Protein AF-A0A428SWD7-F1 (afdb_monomer_lite)

Radius of gyration: 40.98 Å; chains: 1; bounding box: 65×23×120 Å

Organism: NCBI:txid2604345

InterPro domains:
  IPR022154 Trafficking kinesin-binding protein, C-terminal [PF12448] (31-100)

Secondary structure (DSSP, 8-state):
--STTTTT---HHHHHHHHHHHHHHHHHHTT-HHHHHHHHHHHHHHHHHHHHHHHHHHHHHHHHHHHHHHHHHHHHHHHHHHHTT--STT-B-PPPBPTTT-SBPTT--SBHHHHHHHTT-

Foldseek 3Di:
DPPVVVVPDDPVVVVVVVVVVVVVVVVVVVVPVVVVVVVVVVVVVVVVVVVVVVVVVVVVVVVVLVVLLVVLVVVQVVQVVVQVPADDQADFGDFHADSRPRHGDPCGDGGNVSVVVVVPD

Sequence (121 aa):
MDADRLSQQPDFRVVADNLRTVSDHIERCGNLPAIEGGRDLLVAVQALTAQVQRFQSEVRRDFEDLRRRSTVMESNNISRMENSTAVRGDAEIMPLLSINTGEVIESFPSTVDGVSTLTSE

pLDDT: mean 86.47, std 13.87, range [43.44, 98.06]

Structure (mmCIF, N/CA/C/O backbone):
data_AF-A0A428SWD7-F1
#
_entry.id   AF-A0A428SWD7-F1
#
loop_
_atom_site.group_PDB
_atom_site.id
_atom_site.type_symbol
_atom_site.label_atom_id
_atom_site.label_alt_id
_atom_site.label_comp_id
_atom_site.label_asym_id
_atom_site.label_entity_id
_atom_site.label_seq_id
_atom_site.pdbx_PDB_ins_code
_atom_site.Cartn_x
_atom_site.Cartn_y
_atom_site.Cartn_z
_atom_site.occupancy
_atom_site.B_iso_or_equiv
_atom_site.auth_seq_id
_atom_site.auth_comp_id
_atom_site.auth_asym_id
_atom_site.auth_atom_id
_atom_site.pdbx_PDB_model_num
ATOM 1 N N . MET A 1 1 ? -30.897 -16.091 82.420 1.00 53.72 1 MET A N 1
ATOM 2 C CA . MET A 1 1 ? -30.572 -14.827 81.722 1.00 53.72 1 MET A CA 1
ATOM 3 C C . MET A 1 1 ? -31.184 -14.887 80.320 1.00 53.72 1 MET A C 1
ATOM 5 O O . MET A 1 1 ? -30.490 -14.673 79.338 1.00 53.72 1 MET A O 1
ATOM 9 N N . ASP A 1 2 ? -32.480 -15.213 80.213 1.00 54.62 2 ASP A N 1
ATOM 10 C CA . ASP A 1 2 ? -33.036 -15.753 78.954 1.00 54.62 2 ASP A CA 1
ATOM 11 C C . ASP A 1 2 ? -34.343 -15.086 78.502 1.00 54.62 2 ASP A C 1
ATOM 13 O O . ASP A 1 2 ? -34.757 -15.260 77.361 1.00 54.62 2 ASP A O 1
ATOM 17 N N . ALA A 1 3 ? -34.972 -14.266 79.352 1.00 54.62 3 ALA A N 1
ATOM 18 C CA . ALA A 1 3 ? -36.201 -13.550 79.000 1.00 54.62 3 ALA A CA 1
ATOM 19 C C . ALA A 1 3 ? -35.945 -12.340 78.078 1.00 54.62 3 ALA A C 1
ATOM 21 O O . ALA A 1 3 ? -36.794 -12.002 77.261 1.00 54.62 3 ALA A O 1
ATOM 22 N N . ASP A 1 4 ? -34.752 -11.743 78.156 1.00 53.12 4 ASP A N 1
ATOM 23 C CA . ASP A 1 4 ? -34.366 -10.562 77.367 1.00 53.12 4 ASP A CA 1
ATOM 24 C C . ASP A 1 4 ? -33.915 -10.913 75.932 1.00 53.12 4 ASP A C 1
ATOM 26 O O . ASP A 1 4 ? -33.816 -10.056 75.062 1.00 53.12 4 ASP A O 1
ATOM 30 N N . ARG A 1 5 ? -33.666 -12.204 75.653 1.00 54.22 5 ARG A N 1
ATOM 31 C CA . ARG A 1 5 ? -33.314 -12.701 74.307 1.00 54.22 5 ARG A CA 1
ATOM 32 C C . ARG A 1 5 ? -34.538 -13.051 73.459 1.00 54.22 5 ARG A C 1
ATOM 34 O O . ARG A 1 5 ? -34.424 -13.129 72.240 1.00 54.22 5 ARG A O 1
ATOM 41 N N . LEU A 1 6 ? -35.697 -13.266 74.087 1.00 53.38 6 LEU A N 1
ATOM 42 C CA . LEU A 1 6 ? -36.958 -13.585 73.403 1.00 53.38 6 LEU A CA 1
ATOM 43 C C . LEU A 1 6 ? -37.703 -12.326 72.927 1.00 53.38 6 LEU A C 1
ATOM 45 O O . LEU A 1 6 ? -38.449 -12.403 71.956 1.00 53.38 6 LEU A O 1
ATOM 49 N N . SER A 1 7 ? -37.468 -11.169 73.559 1.00 56.94 7 SER A N 1
ATOM 50 C CA . SER A 1 7 ? -38.024 -9.861 73.165 1.00 56.94 7 SER A CA 1
ATOM 51 C C . SER A 1 7 ? -37.315 -9.227 71.959 1.00 56.94 7 SER A C 1
ATOM 53 O O . SER A 1 7 ? -37.834 -8.283 71.372 1.00 56.94 7 SER A O 1
ATOM 55 N N . GLN A 1 8 ? -36.159 -9.764 71.556 1.00 65.12 8 GLN A N 1
ATOM 56 C CA . GLN A 1 8 ? -35.398 -9.340 70.377 1.00 65.12 8 GLN A CA 1
ATOM 57 C C . GLN A 1 8 ? -35.536 -10.314 69.198 1.00 65.12 8 GLN A C 1
ATOM 59 O O . GLN A 1 8 ? -34.606 -10.452 68.401 1.00 65.12 8 GLN A O 1
ATOM 64 N N . GLN A 1 9 ? -36.662 -11.026 69.064 1.00 72.06 9 GLN A N 1
ATOM 65 C CA . GLN A 1 9 ? -36.878 -11.767 67.822 1.00 72.06 9 GLN A CA 1
ATOM 66 C C . GLN A 1 9 ? -37.020 -10.780 66.654 1.00 72.06 9 GLN A C 1
ATOM 68 O O . GLN A 1 9 ? -37.872 -9.890 66.713 1.00 72.06 9 GLN A O 1
ATOM 73 N N . PRO A 1 10 ? -36.201 -10.914 65.595 1.00 72.94 10 PRO A N 1
ATOM 74 C CA . PRO A 1 10 ? -36.354 -10.109 64.396 1.00 72.94 10 PRO A CA 1
ATOM 75 C C . PRO A 1 10 ? -37.735 -10.337 63.796 1.00 72.94 10 PRO A C 1
ATOM 77 O O . PRO A 1 10 ? -38.205 -11.474 63.714 1.00 72.94 10 PRO A O 1
ATOM 80 N N . ASP A 1 11 ? -38.361 -9.271 63.311 1.00 86.31 11 ASP A N 1
ATOM 81 C CA . ASP A 1 11 ? -39.545 -9.431 62.483 1.00 86.31 11 ASP A CA 1
ATOM 82 C C . ASP A 1 11 ? -39.118 -10.003 61.124 1.00 86.31 11 ASP A C 1
ATOM 84 O O . ASP A 1 11 ? -38.625 -9.301 60.239 1.00 86.31 11 ASP A O 1
ATOM 88 N N . PHE A 1 12 ? -39.288 -11.314 60.963 1.00 84.81 12 PHE A N 1
ATOM 89 C CA . PHE A 1 12 ? -38.929 -12.017 59.737 1.00 84.81 12 PHE A CA 1
ATOM 90 C C . PHE A 1 12 ? -39.716 -11.535 58.513 1.00 84.81 12 PHE A C 1
ATOM 92 O O . PHE A 1 12 ? -39.225 -11.696 57.396 1.00 84.81 12 PHE A O 1
ATOM 99 N N . ARG A 1 13 ? -40.895 -10.915 58.686 1.00 87.44 13 ARG A N 1
ATOM 100 C CA . ARG A 1 13 ? -41.608 -10.274 57.570 1.00 87.44 13 ARG A CA 1
ATOM 101 C C . ARG A 1 13 ? -40.866 -9.032 57.110 1.00 87.44 13 ARG A C 1
ATOM 103 O O . ARG A 1 13 ? -40.608 -8.901 55.921 1.00 87.44 13 ARG A O 1
ATOM 110 N N . VAL A 1 14 ? -40.435 -8.194 58.051 1.00 88.88 14 VAL A N 1
ATOM 111 C CA . VAL A 1 14 ? -39.602 -7.018 57.756 1.00 88.88 14 VAL A CA 1
ATOM 112 C C . VAL A 1 14 ? -38.288 -7.440 57.096 1.00 88.88 14 VAL A C 1
ATOM 114 O O . VAL A 1 14 ? -37.865 -6.833 56.116 1.00 88.88 14 VAL A O 1
ATOM 117 N N . VAL A 1 15 ? -37.657 -8.520 57.567 1.00 88.81 15 VAL A N 1
ATOM 118 C CA . VAL A 1 15 ? -36.446 -9.070 56.933 1.00 88.81 15 VAL A CA 1
ATOM 119 C C . VAL A 1 15 ? -36.726 -9.542 55.501 1.00 88.81 15 VAL A C 1
ATOM 121 O O . VAL A 1 15 ? -35.957 -9.222 54.597 1.00 88.81 15 VAL A O 1
ATOM 124 N N . ALA A 1 16 ? -37.824 -10.265 55.271 1.00 90.56 16 ALA A N 1
ATOM 125 C CA . ALA A 1 16 ? -38.195 -10.748 53.942 1.00 90.56 16 ALA A CA 1
ATOM 126 C C . ALA A 1 16 ? -38.532 -9.605 52.968 1.00 90.56 16 ALA A C 1
ATOM 128 O O . ALA A 1 16 ? -38.132 -9.657 51.805 1.00 90.56 16 ALA A O 1
ATOM 129 N N . ASP A 1 17 ? -39.221 -8.564 53.434 1.00 93.94 17 ASP A N 1
ATOM 130 C CA . ASP A 1 17 ? -39.556 -7.394 52.617 1.00 93.94 17 ASP A CA 1
ATOM 131 C C . ASP A 1 17 ? -38.317 -6.554 52.288 1.00 93.94 17 ASP A C 1
ATOM 133 O O . ASP A 1 17 ? -38.155 -6.104 51.150 1.00 93.94 17 ASP A O 1
ATOM 137 N N . ASN A 1 18 ? -37.387 -6.417 53.236 1.00 90.62 18 ASN A N 1
ATOM 138 C CA . ASN A 1 18 ? -36.097 -5.779 52.984 1.00 90.62 18 ASN A CA 1
ATOM 139 C C . ASN A 1 18 ? -35.273 -6.565 51.959 1.00 90.62 18 ASN A C 1
ATOM 141 O O . ASN A 1 18 ? -34.706 -5.966 51.048 1.00 90.62 18 ASN A O 1
ATOM 145 N N . LEU A 1 19 ? -35.237 -7.897 52.057 1.00 90.62 19 LEU A N 1
ATOM 146 C CA . LEU A 1 19 ? -34.558 -8.737 51.067 1.00 90.62 19 LEU A CA 1
ATOM 147 C C . LEU A 1 19 ? -35.180 -8.588 49.677 1.00 90.62 19 LEU A C 1
ATOM 149 O O . LEU A 1 19 ? -34.443 -8.444 48.708 1.00 90.62 19 LEU A O 1
ATOM 153 N N . ARG A 1 20 ? -36.515 -8.547 49.579 1.00 92.56 20 ARG A N 1
ATOM 154 C CA . ARG A 1 20 ? -37.212 -8.323 48.304 1.00 92.56 20 ARG A CA 1
ATOM 155 C C . ARG A 1 20 ? -36.875 -6.953 47.710 1.00 92.56 20 ARG A C 1
ATOM 157 O O . ARG A 1 20 ? -36.536 -6.863 46.538 1.00 92.56 20 ARG A O 1
ATOM 164 N N . THR A 1 21 ? -36.857 -5.913 48.541 1.00 91.81 21 THR A N 1
ATOM 165 C CA . THR A 1 21 ? -36.479 -4.549 48.136 1.00 91.81 21 THR A CA 1
ATOM 166 C C . THR A 1 21 ? -35.034 -4.489 47.630 1.00 91.81 21 THR A C 1
ATOM 168 O O . THR A 1 21 ? -34.748 -3.868 46.608 1.00 91.81 21 THR A O 1
ATOM 171 N N . VAL A 1 22 ? -34.108 -5.165 48.315 1.00 87.31 22 VAL A N 1
ATOM 172 C CA . VAL A 1 22 ? -32.708 -5.271 47.879 1.00 87.31 22 VAL A CA 1
ATOM 173 C C . VAL A 1 22 ? -32.604 -6.027 46.553 1.00 87.31 22 VAL A C 1
ATOM 175 O O . VAL A 1 22 ? -31.880 -5.579 45.665 1.00 87.31 22 VAL A O 1
ATOM 178 N N . SER A 1 23 ? -33.343 -7.126 46.383 1.00 85.69 23 SER A N 1
ATOM 179 C CA . SER A 1 23 ? -33.403 -7.867 45.118 1.00 85.69 23 SER A CA 1
ATOM 180 C C . SER A 1 23 ? -33.902 -7.000 43.956 1.00 85.69 23 SER A C 1
ATOM 182 O O . SER A 1 23 ? -33.240 -6.971 42.920 1.00 85.69 23 SER A O 1
ATOM 184 N N . ASP A 1 24 ? -34.971 -6.222 44.144 1.00 87.25 24 ASP A N 1
ATOM 185 C CA . ASP A 1 24 ? -35.496 -5.303 43.120 1.00 87.25 24 ASP A CA 1
ATOM 186 C C . ASP A 1 24 ? -34.458 -4.236 42.716 1.00 87.25 24 ASP A C 1
ATOM 188 O O . ASP A 1 24 ? -34.336 -3.858 41.546 1.00 87.25 24 ASP A O 1
ATOM 192 N N . HIS A 1 25 ? -33.667 -3.739 43.674 1.00 80.62 25 HIS A N 1
ATOM 193 C CA . HIS A 1 25 ? -32.581 -2.797 43.392 1.00 80.62 25 HIS A CA 1
ATOM 194 C C . HIS A 1 25 ? -31.402 -3.448 42.658 1.00 80.62 25 HIS A C 1
ATOM 196 O O . HIS A 1 25 ? -30.803 -2.804 41.796 1.00 80.62 25 HIS A O 1
ATOM 202 N N . ILE A 1 26 ? -31.087 -4.712 42.947 1.00 77.50 26 ILE A N 1
ATOM 203 C CA . ILE A 1 26 ? -30.051 -5.471 42.235 1.00 77.50 26 ILE A CA 1
ATOM 204 C C . ILE A 1 26 ? -30.473 -5.745 40.786 1.00 77.50 26 ILE A C 1
ATOM 206 O O . ILE A 1 26 ? -29.646 -5.598 39.887 1.00 77.50 26 ILE A O 1
ATOM 210 N N . GLU A 1 27 ? -31.743 -6.066 40.521 1.00 75.25 27 GLU A N 1
ATOM 211 C CA . GLU A 1 27 ? -32.243 -6.207 39.143 1.00 75.25 27 GLU A CA 1
ATOM 212 C C . GLU A 1 27 ? -32.078 -4.912 38.340 1.00 75.25 27 GLU A C 1
ATOM 214 O O . GLU A 1 27 ? -31.657 -4.936 37.181 1.00 75.25 27 GLU A O 1
ATOM 219 N N . ARG A 1 28 ? -32.311 -3.753 38.968 1.00 73.06 28 ARG A N 1
ATOM 220 C CA . ARG A 1 28 ? -32.090 -2.441 38.338 1.00 73.06 28 ARG A CA 1
ATOM 221 C C . ARG A 1 28 ? -30.618 -2.158 38.035 1.00 73.06 28 ARG A C 1
ATOM 223 O O . ARG A 1 28 ? -30.339 -1.398 37.107 1.00 73.06 28 ARG A O 1
ATOM 230 N N . CYS A 1 29 ? -29.680 -2.781 38.754 1.00 68.06 29 CYS A N 1
ATOM 231 C CA . CYS A 1 29 ? -28.252 -2.670 38.456 1.00 68.06 29 CYS A CA 1
ATOM 232 C C . CYS A 1 29 ? -27.862 -3.333 37.119 1.00 68.06 29 CYS A C 1
ATOM 234 O O . CYS A 1 29 ? -26.840 -2.970 36.539 1.00 68.06 29 CYS A O 1
ATOM 236 N N . GLY A 1 30 ? -28.681 -4.251 36.589 1.00 62.94 30 GLY A N 1
ATOM 237 C CA . GLY A 1 30 ? -28.492 -4.828 35.251 1.00 62.94 30 GLY A CA 1
ATOM 238 C C . GLY A 1 30 ? -28.617 -3.808 34.111 1.00 62.94 30 GLY A C 1
ATOM 239 O O . GLY A 1 30 ? -28.057 -4.025 33.041 1.00 62.94 30 GLY A O 1
ATOM 240 N N . ASN A 1 31 ? -29.273 -2.669 34.367 1.00 60.44 31 ASN A N 1
ATOM 241 C CA . ASN A 1 31 ? -29.442 -1.554 33.429 1.00 60.44 31 ASN A CA 1
ATOM 242 C C . ASN A 1 31 ? -28.497 -0.376 33.737 1.00 60.44 31 ASN A C 1
ATOM 244 O O . ASN A 1 31 ? -28.799 0.768 33.395 1.00 60.44 31 ASN A O 1
ATOM 248 N N . LEU A 1 32 ? -27.380 -0.607 34.440 1.00 59.72 32 LEU A N 1
ATOM 249 C CA . LEU A 1 32 ? -26.442 0.473 34.745 1.00 59.72 32 LEU A CA 1
ATOM 250 C C . LEU A 1 32 ? -25.766 0.977 33.457 1.00 59.72 32 LEU A C 1
ATOM 252 O O . LEU A 1 32 ? -25.077 0.195 32.794 1.00 59.72 32 LEU A O 1
ATOM 256 N N . PRO A 1 33 ? -25.842 2.290 33.156 1.00 57.56 33 PRO A N 1
ATOM 257 C CA . PRO A 1 33 ? -25.222 2.891 31.971 1.00 57.56 33 PRO A CA 1
ATOM 258 C C . PRO A 1 33 ? -23.717 2.622 31.852 1.00 57.56 33 PRO A C 1
ATOM 260 O O . PRO A 1 33 ? -23.166 2.633 30.758 1.00 57.56 33 PRO A O 1
ATOM 263 N N . ALA A 1 34 ? -23.037 2.361 32.972 1.00 64.69 34 ALA A N 1
ATOM 264 C CA . ALA A 1 34 ? -21.618 2.016 32.991 1.00 64.69 34 ALA A CA 1
ATOM 265 C C . ALA A 1 34 ? -21.320 0.640 32.357 1.00 64.69 34 ALA A C 1
ATOM 267 O O . ALA A 1 34 ? -20.276 0.476 31.729 1.00 64.69 34 ALA A O 1
ATOM 268 N N . ILE A 1 35 ? -22.225 -0.338 32.495 1.00 63.78 35 ILE A N 1
ATOM 269 C CA . ILE A 1 35 ? -22.075 -1.678 31.901 1.00 63.78 35 ILE A CA 1
ATOM 270 C C . ILE A 1 35 ? -22.419 -1.627 30.407 1.00 63.78 35 ILE A C 1
ATOM 272 O O . ILE A 1 35 ? -21.701 -2.199 29.586 1.00 63.78 35 ILE A O 1
ATOM 276 N N . GLU A 1 36 ? -23.466 -0.886 30.040 1.00 64.62 36 GLU A N 1
ATOM 277 C CA . GLU A 1 36 ? -23.856 -0.677 28.642 1.00 64.62 36 GLU A CA 1
ATOM 278 C C . GLU A 1 36 ? -22.802 0.136 27.872 1.00 64.62 36 GLU A C 1
ATOM 280 O O . GLU A 1 36 ? -22.319 -0.311 26.832 1.00 64.62 36 GLU A O 1
ATOM 285 N N . GLY A 1 37 ? -22.318 1.241 28.448 1.00 70.56 37 GLY A N 1
ATOM 286 C CA . GLY A 1 37 ? -21.234 2.039 27.874 1.00 70.56 37 GLY A CA 1
ATOM 287 C C . GLY A 1 37 ? -19.912 1.273 27.757 1.00 70.56 37 GLY A C 1
ATOM 288 O O . GLY A 1 37 ? -19.170 1.470 26.796 1.00 70.56 37 GLY A O 1
ATOM 289 N N . GLY A 1 38 ? -19.624 0.349 28.682 1.00 77.75 38 GLY A N 1
ATOM 290 C CA . GLY A 1 38 ? -18.473 -0.552 28.579 1.00 77.75 38 GLY A CA 1
ATOM 291 C C . GLY A 1 38 ? -18.584 -1.523 27.401 1.00 77.75 38 GLY A C 1
ATOM 29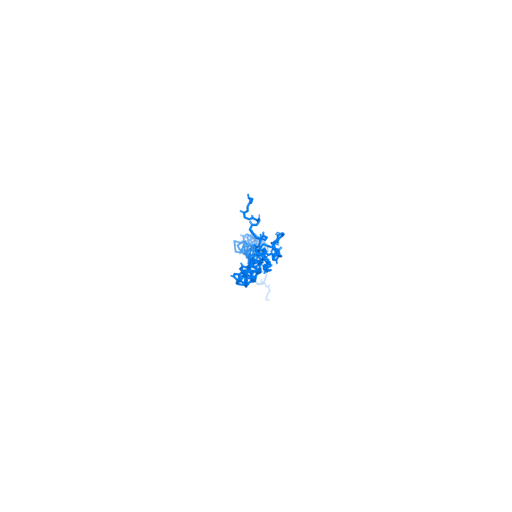2 O O . GLY A 1 38 ? -17.603 -1.749 26.690 1.00 77.75 38 GLY A O 1
ATOM 293 N N . ARG A 1 39 ? -19.783 -2.061 27.146 1.00 78.31 39 ARG A N 1
ATOM 294 C CA . ARG A 1 39 ? -20.048 -2.911 25.978 1.00 78.31 39 ARG A CA 1
ATOM 295 C C . ARG A 1 39 ? -19.892 -2.129 24.675 1.00 78.31 39 ARG A C 1
ATOM 297 O O . ARG A 1 39 ? -19.222 -2.612 23.765 1.00 78.31 39 ARG A O 1
ATOM 304 N N . ASP A 1 40 ? -20.449 -0.928 24.604 1.00 83.62 40 ASP A N 1
ATOM 305 C CA . ASP A 1 40 ? -20.370 -0.086 23.407 1.00 83.62 40 ASP A CA 1
ATOM 306 C C . ASP A 1 40 ? -18.925 0.343 23.118 1.00 83.62 40 ASP A C 1
ATOM 308 O O . ASP A 1 40 ? -18.478 0.310 21.969 1.00 83.62 40 ASP A O 1
ATOM 312 N N . LEU A 1 41 ? -18.149 0.644 24.165 1.00 87.12 41 LEU A N 1
ATOM 313 C CA . LEU A 1 41 ? -16.717 0.913 24.052 1.00 87.12 41 LEU A CA 1
ATOM 314 C C . LEU A 1 41 ? -15.950 -0.308 23.525 1.00 87.12 41 LEU A C 1
ATOM 316 O O . LEU A 1 41 ? -15.124 -0.165 22.626 1.00 87.12 41 LEU A O 1
ATOM 320 N N . LEU A 1 42 ? -16.225 -1.511 24.038 1.00 89.50 42 LEU A N 1
ATOM 321 C CA . LEU A 1 42 ? -15.592 -2.737 23.540 1.00 89.50 42 LEU A CA 1
ATOM 322 C C . LEU A 1 42 ? -15.910 -2.975 22.060 1.00 89.50 42 LEU A C 1
ATOM 324 O O . LEU A 1 42 ? -15.008 -3.317 21.295 1.00 89.50 42 LEU A O 1
ATOM 328 N N . VAL A 1 43 ? -17.155 -2.745 21.640 1.00 92.12 43 VAL A N 1
ATOM 329 C CA . VAL A 1 43 ? -17.559 -2.837 20.229 1.00 92.12 43 VAL A CA 1
ATOM 330 C C . VAL A 1 43 ? -16.807 -1.808 19.380 1.00 92.12 43 VAL A C 1
ATOM 332 O O . VAL A 1 43 ? -16.255 -2.162 18.338 1.00 92.12 43 VAL A O 1
ATOM 335 N N . ALA A 1 44 ? -16.713 -0.558 19.837 1.00 92.75 44 ALA A N 1
ATOM 336 C CA . ALA A 1 44 ? -15.984 0.495 19.134 1.00 92.75 44 ALA A CA 1
ATOM 337 C C . ALA A 1 44 ? -14.482 0.179 19.009 1.00 92.75 44 ALA A C 1
ATOM 339 O O . ALA A 1 44 ? -13.902 0.336 17.933 1.00 92.75 44 ALA A O 1
ATOM 340 N N . VAL A 1 45 ? -13.854 -0.329 20.073 1.00 95.12 45 VAL A N 1
ATOM 341 C CA . VAL A 1 45 ? -12.439 -0.737 20.075 1.00 95.12 45 VAL A CA 1
ATOM 342 C C . VAL A 1 45 ? -12.199 -1.920 19.136 1.00 95.12 45 VAL A C 1
ATOM 344 O O . VAL A 1 45 ? -11.205 -1.934 18.406 1.00 95.12 45 VAL A O 1
ATOM 347 N N . GLN A 1 46 ? -13.107 -2.897 19.097 1.00 95.44 46 GLN A N 1
ATOM 348 C CA . GLN A 1 46 ? -13.020 -4.022 18.160 1.00 95.44 46 GLN A CA 1
ATOM 349 C C . GLN A 1 46 ? -13.157 -3.555 16.707 1.00 95.44 46 GLN A C 1
ATOM 351 O O . GLN A 1 46 ? -12.360 -3.955 15.855 1.00 95.44 46 GLN A O 1
ATOM 356 N N . ALA A 1 47 ? -14.112 -2.665 16.426 1.00 95.81 47 ALA A N 1
ATOM 357 C CA . ALA A 1 47 ? -14.299 -2.084 15.100 1.00 95.81 47 ALA A CA 1
ATOM 358 C C . ALA A 1 47 ? -13.064 -1.289 14.648 1.00 95.81 47 ALA A C 1
ATOM 360 O O . ALA A 1 47 ? -12.592 -1.474 13.523 1.00 95.81 47 ALA A O 1
ATOM 361 N N . LEU A 1 48 ? -12.495 -0.471 15.539 1.00 96.81 48 LEU A N 1
ATOM 362 C CA . LEU A 1 48 ? -11.268 0.278 15.278 1.00 96.81 48 LEU A CA 1
ATOM 363 C C . LEU A 1 48 ? -10.088 -0.659 15.009 1.00 96.81 48 LEU A C 1
ATOM 365 O O . LEU A 1 48 ? -9.352 -0.463 14.046 1.00 96.81 48 LEU A O 1
ATOM 369 N N . THR A 1 49 ? -9.931 -1.711 15.813 1.00 96.56 49 THR A N 1
ATOM 370 C CA . THR A 1 49 ? -8.869 -2.709 1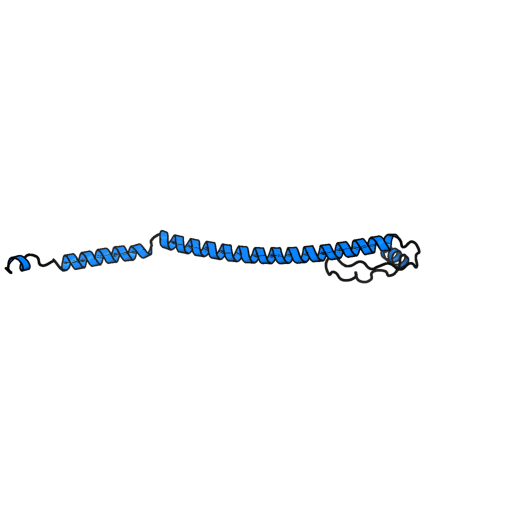5.622 1.00 96.56 49 THR A CA 1
ATOM 371 C C . THR A 1 49 ? -8.972 -3.363 14.245 1.00 96.56 49 THR A C 1
ATOM 373 O O . THR A 1 49 ? -7.980 -3.443 13.519 1.00 96.56 49 THR A O 1
ATOM 376 N N . ALA A 1 50 ? -10.180 -3.761 13.837 1.00 96.88 50 ALA A N 1
ATOM 377 C CA . ALA A 1 50 ? -10.416 -4.332 12.516 1.00 96.88 50 ALA A CA 1
ATOM 378 C C . ALA A 1 50 ? -10.129 -3.328 11.383 1.00 96.88 50 ALA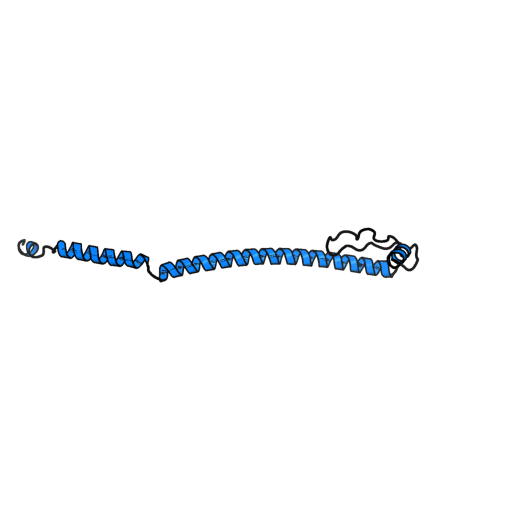 A C 1
ATOM 380 O O . ALA A 1 50 ? -9.593 -3.706 10.340 1.00 96.88 50 ALA A O 1
ATOM 381 N N . GLN A 1 51 ? -10.460 -2.048 11.576 1.00 96.56 51 GLN A N 1
ATOM 382 C CA . GLN A 1 51 ? -10.167 -0.995 10.604 1.00 96.56 51 GLN A CA 1
ATOM 383 C C . GLN A 1 51 ? -8.659 -0.757 10.460 1.00 96.56 51 GLN A C 1
ATOM 385 O O . GLN A 1 51 ? -8.162 -0.686 9.338 1.00 96.56 51 GLN A O 1
ATOM 390 N N . VAL A 1 52 ? -7.923 -0.705 11.573 1.00 97.44 52 VAL A N 1
ATOM 391 C CA . VAL A 1 52 ? -6.461 -0.550 11.576 1.00 97.44 52 VAL A CA 1
ATOM 392 C C . VAL A 1 52 ? -5.783 -1.728 10.878 1.00 97.44 52 VAL A C 1
ATOM 394 O O . VAL A 1 52 ? -4.885 -1.514 10.070 1.00 97.44 52 VAL A O 1
ATOM 397 N N . GLN A 1 53 ? -6.234 -2.961 11.118 1.00 96.94 53 GLN A N 1
ATOM 398 C CA . GLN A 1 53 ? -5.688 -4.147 10.444 1.00 96.94 53 GLN A CA 1
ATOM 399 C C . GLN A 1 53 ? -5.906 -4.114 8.925 1.00 96.94 53 GLN A C 1
ATOM 401 O O . GLN A 1 53 ? -4.995 -4.446 8.159 1.00 96.94 53 GLN A O 1
ATOM 406 N N . ARG A 1 54 ? -7.093 -3.685 8.472 1.00 96.31 54 ARG A N 1
ATOM 407 C CA . ARG A 1 54 ? -7.372 -3.505 7.038 1.00 96.31 54 ARG A CA 1
ATOM 408 C C . ARG A 1 54 ? -6.474 -2.435 6.435 1.00 96.31 54 ARG A C 1
ATOM 410 O O . ARG A 1 54 ? -5.794 -2.714 5.453 1.00 96.31 54 ARG A O 1
ATOM 417 N N . PHE A 1 55 ? -6.388 -1.278 7.085 1.00 96.56 55 PHE A N 1
ATOM 418 C CA . PHE A 1 55 ? -5.538 -0.178 6.643 1.00 96.56 55 PHE A CA 1
ATOM 419 C C . PHE A 1 55 ? -4.062 -0.590 6.544 1.00 96.56 55 PHE A C 1
ATOM 421 O O . PHE A 1 55 ? -3.423 -0.370 5.523 1.00 96.56 55 PHE A O 1
ATOM 428 N N . GLN A 1 56 ? -3.524 -1.274 7.558 1.00 96.56 56 GLN A N 1
ATOM 429 C CA . GLN A 1 56 ? -2.153 -1.797 7.527 1.00 96.56 56 GLN A CA 1
ATOM 430 C C . GLN A 1 56 ? -1.914 -2.756 6.352 1.00 96.56 56 GLN A C 1
ATOM 432 O O . GLN A 1 56 ? -0.836 -2.756 5.757 1.00 96.56 56 GLN A O 1
ATOM 437 N N . SER A 1 57 ? -2.916 -3.567 6.010 1.00 96.75 57 SER A N 1
ATOM 438 C CA . SER A 1 57 ? -2.840 -4.526 4.903 1.00 96.75 57 SER A CA 1
ATOM 439 C C . SER A 1 57 ? -2.942 -3.858 3.528 1.00 96.75 57 SER A C 1
ATOM 441 O O . SER A 1 57 ? -2.364 -4.356 2.564 1.00 96.75 57 SER A O 1
ATOM 443 N N . GLU A 1 58 ? -3.691 -2.763 3.414 1.00 96.88 58 GLU A N 1
ATOM 444 C CA . GLU A 1 58 ? -3.765 -1.930 2.205 1.00 96.88 58 GLU A CA 1
ATOM 445 C C . GLU A 1 58 ? -2.455 -1.171 1.999 1.00 96.88 58 GLU A C 1
ATOM 447 O O . GLU A 1 58 ? -1.810 -1.347 0.972 1.00 96.88 58 GLU A O 1
ATOM 452 N N . VAL A 1 59 ? -1.971 -0.469 3.029 1.00 97.00 59 VAL A N 1
ATOM 453 C CA . VAL A 1 59 ? -0.701 0.273 2.978 1.00 97.00 59 VAL A CA 1
ATOM 454 C C . VAL A 1 59 ? 0.474 -0.632 2.615 1.00 97.00 59 VAL A C 1
ATOM 456 O O . VAL A 1 59 ? 1.337 -0.236 1.835 1.00 97.00 59 VAL A O 1
ATOM 459 N N . ARG A 1 60 ? 0.528 -1.859 3.153 1.00 97.19 60 ARG A N 1
ATOM 460 C CA . ARG A 1 60 ? 1.589 -2.810 2.792 1.00 97.19 60 ARG A CA 1
ATOM 461 C C . ARG A 1 60 ? 1.543 -3.170 1.306 1.00 97.19 60 ARG A C 1
ATOM 463 O O . ARG A 1 60 ? 2.588 -3.158 0.664 1.00 97.19 60 ARG A O 1
ATOM 470 N N . ARG A 1 61 ? 0.352 -3.456 0.771 1.00 96.44 61 ARG A N 1
ATOM 471 C CA . ARG A 1 61 ? 0.171 -3.776 -0.653 1.00 96.44 61 ARG A CA 1
ATOM 472 C C . ARG A 1 61 ? 0.544 -2.597 -1.546 1.00 96.44 61 ARG A C 1
ATOM 474 O O . ARG A 1 61 ? 1.270 -2.788 -2.517 1.00 96.44 61 ARG A O 1
ATOM 481 N N . ASP A 1 62 ? 0.128 -1.390 -1.181 1.00 96.62 62 ASP A N 1
ATOM 482 C CA . ASP A 1 62 ? 0.464 -0.178 -1.931 1.00 96.62 62 ASP A CA 1
ATOM 483 C C . ASP A 1 62 ? 1.975 0.079 -1.930 1.00 96.62 62 ASP A C 1
ATOM 485 O O . ASP A 1 62 ? 2.558 0.423 -2.956 1.00 96.62 62 ASP A O 1
ATOM 489 N N . PHE A 1 63 ? 2.641 -0.141 -0.793 1.00 97.06 63 PHE A N 1
ATOM 490 C CA . PHE A 1 63 ? 4.089 0.017 -0.692 1.00 97.06 63 PHE A CA 1
ATOM 491 C C . PHE A 1 63 ? 4.849 -1.022 -1.529 1.00 97.06 63 PHE A C 1
ATOM 493 O O . PHE A 1 63 ? 5.866 -0.698 -2.143 1.00 97.06 63 PHE A O 1
ATOM 500 N N . GLU A 1 64 ? 4.359 -2.261 -1.586 1.00 95.81 64 GLU A N 1
ATOM 501 C CA . GLU A 1 64 ? 4.913 -3.307 -2.450 1.00 95.81 64 GLU A CA 1
ATOM 502 C C . GLU A 1 64 ? 4.740 -2.967 -3.941 1.00 95.81 64 GLU A C 1
ATOM 504 O O . GLU A 1 64 ? 5.707 -3.097 -4.699 1.00 95.81 64 GLU A O 1
ATOM 509 N N . ASP A 1 65 ? 3.574 -2.457 -4.364 1.00 95.06 65 ASP A N 1
ATOM 510 C CA . ASP A 1 65 ? 3.364 -2.011 -5.751 1.00 95.06 65 ASP A CA 1
ATOM 511 C C . ASP A 1 65 ? 4.253 -0.813 -6.107 1.00 95.06 65 ASP A C 1
ATOM 513 O O . ASP A 1 65 ? 4.925 -0.827 -7.141 1.00 95.06 65 ASP A O 1
ATOM 517 N N . LEU A 1 66 ? 4.336 0.190 -5.228 1.00 96.19 66 LEU A N 1
ATOM 518 C CA . LEU A 1 66 ? 5.212 1.349 -5.416 1.00 96.19 66 LEU A CA 1
ATOM 519 C C . LEU A 1 66 ? 6.678 0.935 -5.533 1.00 96.19 66 LEU A C 1
ATOM 521 O O . LEU A 1 66 ? 7.385 1.411 -6.423 1.00 96.19 66 LEU A O 1
ATOM 525 N N . ARG A 1 67 ? 7.136 0.022 -4.671 1.00 96.25 67 ARG A N 1
ATOM 526 C CA . ARG A 1 67 ? 8.503 -0.501 -4.727 1.00 96.25 67 ARG A CA 1
ATOM 527 C C . ARG A 1 67 ? 8.767 -1.205 -6.055 1.00 96.25 67 ARG A C 1
ATOM 529 O O . ARG A 1 67 ? 9.781 -0.928 -6.690 1.00 96.25 67 ARG A O 1
ATOM 536 N N . ARG A 1 68 ? 7.851 -2.072 -6.495 1.00 95.62 68 ARG A N 1
ATOM 537 C CA . ARG A 1 68 ? 7.960 -2.774 -7.781 1.00 95.62 68 ARG A CA 1
ATOM 538 C C . ARG A 1 68 ? 8.035 -1.787 -8.945 1.00 95.62 68 ARG A C 1
ATOM 540 O O . ARG A 1 68 ? 8.940 -1.883 -9.770 1.00 95.62 68 ARG A O 1
ATOM 547 N N . ARG A 1 69 ? 7.130 -0.807 -8.987 1.00 96.94 69 ARG A N 1
ATOM 548 C CA . ARG A 1 69 ? 7.107 0.239 -10.020 1.00 96.94 69 ARG A CA 1
ATOM 549 C C . ARG A 1 69 ? 8.381 1.073 -10.028 1.00 96.94 69 ARG A C 1
ATOM 551 O O . ARG A 1 69 ? 8.898 1.362 -11.101 1.00 96.94 69 ARG A O 1
ATOM 558 N N . SER A 1 70 ? 8.922 1.404 -8.857 1.00 97.62 70 SER A N 1
ATOM 559 C CA . SER A 1 70 ? 10.196 2.114 -8.741 1.00 97.62 70 SER A CA 1
ATOM 560 C C . SER A 1 70 ? 11.355 1.311 -9.338 1.00 97.62 70 SER A C 1
ATOM 562 O O . SER A 1 70 ? 12.139 1.873 -10.097 1.00 97.62 70 SER A O 1
ATOM 564 N N . THR A 1 71 ? 11.434 0.002 -9.077 1.00 97.06 71 THR A N 1
ATOM 565 C CA . THR A 1 71 ? 12.447 -0.871 -9.696 1.00 97.06 71 THR A CA 1
ATOM 566 C C . THR A 1 71 ? 12.296 -0.941 -11.217 1.00 97.06 71 THR A C 1
ATOM 568 O O . THR A 1 71 ? 13.290 -0.855 -11.934 1.00 97.06 71 THR A O 1
ATOM 571 N N . VAL A 1 72 ? 11.063 -1.043 -11.720 1.00 97.94 72 VAL A N 1
ATOM 572 C CA . VAL A 1 72 ? 10.789 -1.042 -13.166 1.00 97.94 72 VAL A CA 1
ATOM 573 C C . VAL A 1 72 ? 11.192 0.285 -13.813 1.00 97.94 72 VAL A C 1
ATOM 575 O O . VAL A 1 72 ? 11.835 0.286 -14.860 1.00 97.94 72 VAL A O 1
ATOM 578 N N . MET A 1 73 ? 10.860 1.419 -13.189 1.00 97.50 73 MET A N 1
ATOM 579 C CA . MET A 1 73 ? 11.255 2.741 -13.684 1.00 97.50 73 MET A CA 1
ATOM 580 C C . MET A 1 73 ? 12.772 2.904 -13.736 1.00 97.50 73 MET A C 1
ATOM 582 O O . MET A 1 73 ? 13.281 3.454 -14.709 1.00 97.50 73 MET A O 1
ATOM 586 N N . GLU A 1 74 ? 13.488 2.406 -12.729 1.00 98.00 74 GLU A N 1
ATOM 587 C CA . GLU A 1 74 ? 14.949 2.446 -12.711 1.00 98.00 74 GLU A CA 1
ATOM 588 C C . GLU A 1 74 ? 15.547 1.609 -13.848 1.00 98.00 74 GLU A C 1
ATOM 590 O O . GLU A 1 74 ? 16.363 2.112 -14.618 1.00 98.00 74 GLU A O 1
ATOM 595 N N . SER A 1 75 ? 15.066 0.373 -14.032 1.00 97.56 75 SER A N 1
ATOM 596 C CA . SER A 1 75 ? 15.481 -0.481 -15.153 1.00 97.56 75 SER A CA 1
ATOM 597 C C . SER A 1 75 ? 15.232 0.202 -16.497 1.00 97.56 75 SER A C 1
ATOM 599 O O . SER A 1 75 ? 16.118 0.247 -17.346 1.00 97.56 75 SER A O 1
ATOM 601 N N . ASN A 1 76 ? 14.050 0.794 -16.679 1.00 97.56 76 ASN A N 1
ATOM 602 C CA . ASN A 1 76 ? 13.717 1.510 -17.905 1.00 97.56 76 ASN A CA 1
ATOM 603 C C . ASN A 1 76 ? 14.593 2.744 -18.114 1.00 97.56 76 ASN A C 1
ATOM 605 O O . ASN A 1 76 ? 14.929 3.0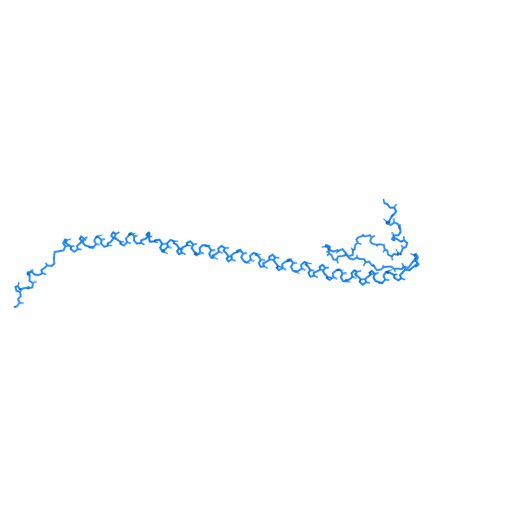54 -19.251 1.00 97.56 76 ASN A O 1
ATOM 609 N N . ASN A 1 77 ? 14.963 3.466 -17.056 1.00 98.06 77 ASN A N 1
ATOM 610 C CA . ASN A 1 77 ? 15.877 4.598 -17.178 1.00 98.06 77 ASN A CA 1
ATOM 611 C C . ASN A 1 77 ? 17.259 4.154 -17.664 1.00 98.06 77 ASN A C 1
ATOM 613 O O . ASN A 1 77 ? 17.811 4.813 -18.543 1.00 98.06 77 ASN A O 1
ATOM 617 N N . ILE A 1 78 ? 17.771 3.028 -17.164 1.00 97.50 78 ILE A N 1
ATOM 618 C CA . ILE A 1 78 ? 19.029 2.438 -17.639 1.00 97.50 78 ILE A CA 1
ATOM 619 C C . ILE A 1 78 ? 18.906 2.050 -19.117 1.00 97.50 78 ILE A C 1
ATOM 621 O O . ILE A 1 78 ? 19.690 2.528 -19.934 1.00 97.50 78 ILE A O 1
ATOM 625 N N . SER A 1 79 ? 17.872 1.291 -19.496 1.00 96.69 79 SER A N 1
ATOM 626 C CA . SER A 1 79 ? 17.648 0.899 -20.896 1.00 96.69 79 SER A CA 1
ATOM 627 C C . SER A 1 79 ? 17.488 2.109 -21.819 1.00 96.69 79 SER A C 1
ATOM 629 O O . SER A 1 79 ? 18.019 2.124 -22.922 1.00 96.69 79 SER A O 1
ATOM 631 N N . ARG A 1 80 ? 16.808 3.174 -21.373 1.00 95.94 80 ARG A N 1
ATOM 632 C CA . ARG A 1 80 ? 16.694 4.428 -22.137 1.00 95.94 80 ARG A CA 1
ATOM 633 C C . ARG A 1 80 ? 18.040 5.121 -22.306 1.00 95.94 80 ARG A C 1
ATOM 635 O O . ARG A 1 80 ? 18.284 5.686 -23.369 1.00 95.94 80 ARG A O 1
ATOM 642 N N . MET A 1 81 ? 18.889 5.102 -21.282 1.00 97.00 81 MET A N 1
ATOM 643 C CA . MET A 1 81 ? 20.232 5.668 -21.358 1.00 97.00 81 MET A CA 1
ATOM 644 C C . MET A 1 81 ? 21.082 4.906 -22.376 1.00 97.00 81 MET A C 1
ATOM 646 O O . MET A 1 81 ? 21.705 5.534 -23.229 1.00 97.00 81 MET A O 1
ATOM 650 N N . GLU A 1 82 ? 21.039 3.576 -22.359 1.00 95.06 82 GLU A N 1
ATOM 651 C CA . GLU A 1 82 ? 21.728 2.736 -23.344 1.00 95.06 82 GLU A CA 1
ATOM 652 C C . GLU A 1 82 ? 21.187 2.979 -24.760 1.00 95.06 82 GLU A C 1
ATOM 654 O O . GLU A 1 82 ? 21.947 3.343 -25.661 1.00 95.06 82 GLU A O 1
ATOM 659 N N . ASN A 1 83 ? 19.864 2.919 -24.934 1.00 95.12 83 ASN A N 1
ATOM 660 C CA . ASN A 1 83 ? 19.199 3.152 -26.219 1.00 95.12 83 ASN A CA 1
ATOM 661 C C . ASN A 1 83 ? 19.477 4.548 -26.784 1.00 95.12 83 ASN A C 1
ATOM 663 O O . ASN A 1 83 ? 19.538 4.713 -27.997 1.00 95.12 83 ASN A O 1
ATOM 667 N N . SER A 1 84 ? 19.684 5.556 -25.930 1.00 94.06 84 SER A N 1
ATOM 668 C CA . SER A 1 84 ? 19.994 6.920 -26.381 1.00 94.06 84 SER A CA 1
ATOM 669 C C . SER A 1 84 ? 21.329 7.036 -27.126 1.00 94.06 84 SER A C 1
ATOM 671 O O . SER A 1 84 ? 21.549 8.014 -27.839 1.00 94.06 84 SER A O 1
ATOM 673 N N . THR A 1 85 ? 22.211 6.042 -26.986 1.00 94.44 85 THR A N 1
ATOM 674 C CA . THR A 1 85 ? 23.493 5.977 -27.702 1.00 94.44 85 THR A CA 1
ATOM 675 C C . THR A 1 85 ? 23.411 5.215 -29.029 1.00 94.44 85 THR A C 1
ATOM 677 O O . THR A 1 85 ? 24.350 5.278 -29.825 1.00 94.44 85 THR A O 1
ATOM 680 N N . ALA A 1 86 ? 22.297 4.527 -29.303 1.00 93.00 86 ALA A N 1
ATOM 681 C CA . ALA A 1 86 ? 22.066 3.808 -30.550 1.00 93.00 86 ALA A CA 1
ATOM 682 C C . ALA A 1 86 ? 21.605 4.783 -31.647 1.00 93.00 86 ALA A C 1
ATOM 684 O O . ALA A 1 86 ? 20.514 5.343 -31.586 1.00 93.00 86 ALA A O 1
ATOM 685 N N . VAL A 1 87 ? 22.460 5.007 -32.652 1.00 88.06 87 VAL A N 1
ATOM 686 C CA . VAL A 1 87 ? 22.229 6.028 -33.699 1.00 88.06 87 VAL A CA 1
ATOM 687 C C . VAL A 1 87 ? 22.028 5.426 -35.093 1.00 88.06 87 VAL A C 1
ATOM 689 O O . VAL A 1 87 ? 21.520 6.095 -35.989 1.00 88.06 87 VAL A O 1
ATOM 692 N N . ARG A 1 88 ? 22.457 4.177 -35.312 1.00 91.88 88 ARG A N 1
ATOM 693 C CA . ARG A 1 88 ? 22.278 3.487 -36.599 1.00 91.88 88 ARG A CA 1
ATOM 694 C C . ARG A 1 88 ? 20.944 2.752 -36.606 1.00 91.88 88 ARG A C 1
ATOM 696 O O . ARG A 1 88 ? 20.560 2.206 -35.580 1.00 91.88 88 ARG A O 1
ATOM 703 N N . GLY A 1 89 ? 20.280 2.712 -37.757 1.00 89.25 89 GLY A N 1
ATOM 704 C CA . GLY A 1 89 ? 18.976 2.060 -37.912 1.00 89.25 89 GLY A CA 1
ATOM 705 C C . GLY A 1 89 ? 18.971 0.574 -37.536 1.00 89.25 89 GLY A C 1
ATOM 706 O O . GLY A 1 89 ? 18.046 0.089 -36.887 1.00 89.25 89 GLY A O 1
ATOM 707 N N . ASP A 1 90 ? 20.060 -0.128 -37.849 1.00 93.12 90 ASP A N 1
ATOM 708 C CA . ASP A 1 90 ? 20.279 -1.541 -37.533 1.00 93.12 90 ASP A CA 1
ATOM 709 C C . ASP A 1 90 ? 20.824 -1.786 -36.118 1.00 93.12 90 ASP A C 1
ATOM 711 O O . ASP A 1 90 ? 20.983 -2.940 -35.722 1.00 93.12 90 ASP A O 1
ATOM 715 N N . ALA A 1 91 ? 21.113 -0.731 -35.347 1.00 94.25 91 ALA A N 1
ATOM 716 C CA . ALA A 1 91 ? 21.603 -0.882 -33.987 1.00 94.25 91 ALA A CA 1
ATOM 717 C C . ALA A 1 91 ? 20.523 -1.506 -33.099 1.00 94.25 91 ALA A C 1
ATOM 719 O O . ALA A 1 91 ? 19.370 -1.062 -33.093 1.00 94.25 91 ALA A O 1
ATOM 720 N N . GLU A 1 92 ? 20.926 -2.518 -32.334 1.00 95.69 92 GLU A N 1
ATOM 721 C CA . GLU A 1 92 ? 20.068 -3.161 -31.349 1.00 95.69 92 GLU A CA 1
ATOM 722 C C . GLU A 1 92 ? 19.732 -2.196 -30.209 1.00 95.69 92 GLU A C 1
ATOM 724 O O . GLU A 1 92 ? 20.565 -1.392 -29.781 1.00 95.69 92 GLU A O 1
ATOM 729 N N . ILE A 1 93 ? 18.501 -2.290 -29.715 1.00 95.75 93 ILE A N 1
ATOM 730 C CA . ILE A 1 93 ? 18.022 -1.518 -28.571 1.00 95.75 93 ILE A CA 1
ATOM 731 C C . ILE A 1 93 ? 17.472 -2.448 -27.498 1.00 95.75 93 ILE A C 1
ATOM 733 O O . ILE A 1 93 ? 16.853 -3.476 -27.770 1.00 95.75 93 ILE A O 1
ATOM 737 N N . MET A 1 94 ? 17.691 -2.055 -26.253 1.00 96.25 94 MET A N 1
ATOM 738 C CA . MET A 1 94 ? 17.218 -2.774 -25.086 1.00 96.25 94 MET A CA 1
ATOM 739 C C . MET A 1 94 ? 15.715 -2.554 -24.897 1.00 96.25 94 MET A C 1
ATOM 741 O O . MET A 1 94 ? 15.250 -1.406 -24.939 1.00 96.25 94 MET A O 1
ATOM 745 N N . PRO A 1 95 ? 14.940 -3.622 -24.650 1.00 96.19 95 PRO A N 1
ATOM 746 C CA . PRO A 1 95 ? 13.511 -3.503 -24.447 1.00 96.19 95 PRO A CA 1
ATOM 747 C C . PRO A 1 95 ? 13.160 -2.796 -23.142 1.00 96.19 95 PRO A C 1
ATOM 749 O O . PRO A 1 95 ? 13.805 -2.999 -22.114 1.00 96.19 95 PRO A O 1
ATOM 752 N N . LEU A 1 96 ? 12.093 -1.995 -23.174 1.00 96.69 96 LEU A N 1
ATOM 753 C CA . LEU A 1 96 ? 11.509 -1.425 -21.962 1.00 96.69 96 LEU A CA 1
ATOM 754 C C . LEU A 1 96 ? 10.514 -2.395 -21.327 1.00 96.69 96 LEU A C 1
ATOM 756 O O . LEU A 1 96 ? 9.836 -3.170 -22.002 1.00 96.69 96 LEU A O 1
ATOM 760 N N . LEU A 1 97 ? 10.402 -2.301 -20.010 1.00 97.75 97 LEU A N 1
ATOM 761 C CA . LEU A 1 97 ? 9.443 -3.028 -19.199 1.00 97.75 97 LEU A CA 1
ATOM 762 C C . LEU A 1 97 ? 8.160 -2.206 -19.015 1.00 97.75 97 LEU A C 1
ATOM 764 O O . LEU A 1 97 ? 8.185 -0.985 -18.839 1.00 97.75 97 LEU A O 1
ATOM 768 N N . SER A 1 98 ? 7.017 -2.878 -18.992 1.00 95.94 98 SER A N 1
ATOM 769 C CA . SER A 1 98 ? 5.728 -2.295 -18.631 1.00 95.94 98 SER A CA 1
ATOM 770 C C . SER A 1 98 ? 5.694 -1.956 -17.142 1.00 95.94 98 SER A C 1
ATOM 772 O O . SER A 1 98 ? 5.945 -2.805 -16.292 1.00 95.94 98 SER A O 1
ATOM 774 N N . ILE A 1 99 ? 5.296 -0.730 -16.796 1.00 93.81 99 ILE A N 1
ATOM 775 C CA . ILE A 1 99 ? 5.170 -0.287 -15.393 1.00 93.81 99 ILE A CA 1
ATOM 776 C C . ILE A 1 99 ? 4.113 -1.105 -14.634 1.00 93.81 99 ILE A C 1
ATOM 778 O O . ILE A 1 99 ? 4.199 -1.269 -13.417 1.00 93.81 99 ILE A O 1
ATOM 782 N N . ASN A 1 100 ? 3.103 -1.622 -15.336 1.00 91.38 100 ASN A N 1
ATOM 783 C CA . ASN A 1 100 ? 1.990 -2.325 -14.705 1.00 91.38 100 ASN A CA 1
ATOM 784 C C . ASN A 1 100 ? 2.288 -3.806 -14.476 1.00 91.38 100 ASN A C 1
ATOM 786 O O . ASN A 1 100 ? 1.869 -4.342 -13.451 1.00 91.38 100 ASN A O 1
ATOM 790 N N . THR A 1 101 ? 3.032 -4.463 -15.368 1.00 92.75 101 THR A N 1
ATOM 791 C CA . THR A 1 101 ? 3.328 -5.905 -15.265 1.00 92.75 101 THR A CA 1
ATOM 792 C C . THR A 1 101 ? 4.761 -6.183 -14.812 1.00 92.75 101 THR A C 1
ATOM 794 O O . THR A 1 101 ? 4.992 -7.152 -14.100 1.00 92.75 101 THR A O 1
ATOM 797 N N . GLY A 1 102 ? 5.705 -5.289 -15.108 1.00 94.56 102 GLY A N 1
ATOM 798 C CA . GLY A 1 102 ? 7.141 -5.504 -14.913 1.00 94.56 102 GLY A CA 1
ATOM 799 C C . GLY A 1 102 ? 7.773 -6.395 -15.984 1.00 94.56 102 GLY A C 1
ATOM 800 O O . GLY A 1 102 ? 8.962 -6.684 -15.908 1.00 94.56 102 GLY A O 1
ATOM 801 N N . GLU A 1 103 ? 6.992 -6.820 -16.974 1.00 96.12 103 GLU A N 1
ATOM 802 C CA . GLU A 1 103 ? 7.439 -7.636 -18.099 1.00 96.12 103 GLU A CA 1
ATOM 803 C C . GLU A 1 103 ? 7.844 -6.749 -19.272 1.00 96.12 103 GLU A C 1
ATOM 805 O O . GLU A 1 103 ? 7.431 -5.590 -19.352 1.00 96.12 103 GLU A O 1
ATOM 810 N N . VAL A 1 104 ? 8.636 -7.295 -20.194 1.00 95.62 104 VAL A N 1
ATOM 811 C CA . VAL A 1 104 ? 8.973 -6.619 -21.452 1.00 95.62 104 VAL A CA 1
ATOM 812 C C . VAL A 1 104 ? 7.690 -6.217 -22.177 1.00 95.62 104 VAL A C 1
ATOM 814 O O . VAL A 1 104 ? 6.748 -7.003 -22.264 1.00 95.62 104 VAL A O 1
ATOM 817 N N . ILE A 1 105 ? 7.649 -4.979 -22.672 1.00 94.25 105 ILE A N 1
ATOM 818 C CA . ILE A 1 105 ? 6.529 -4.492 -23.477 1.00 94.25 105 ILE A CA 1
ATOM 819 C C . ILE A 1 105 ? 6.374 -5.398 -24.704 1.00 94.25 105 ILE A C 1
ATOM 821 O O . ILE A 1 105 ? 7.332 -5.647 -25.437 1.00 94.25 105 ILE A O 1
ATOM 825 N N . GLU A 1 106 ? 5.159 -5.900 -24.912 1.00 91.69 106 GLU A N 1
ATOM 826 C CA . GLU A 1 106 ? 4.841 -6.749 -26.055 1.00 91.69 106 GLU A CA 1
ATOM 827 C C . GLU A 1 106 ? 5.119 -6.009 -27.370 1.00 91.69 106 GLU A C 1
ATOM 829 O O . GLU A 1 106 ? 4.830 -4.818 -27.500 1.00 91.69 106 GLU A O 1
ATOM 834 N N . SER A 1 107 ? 5.714 -6.713 -28.334 1.00 88.81 107 SER A N 1
ATOM 835 C CA . SER A 1 107 ? 6.136 -6.149 -29.623 1.00 88.81 107 SER A CA 1
ATOM 836 C C . SER A 1 107 ? 7.081 -4.943 -29.513 1.00 88.81 107 SER A C 1
ATOM 838 O O . SER A 1 107 ? 7.122 -4.105 -30.416 1.00 88.81 107 SER A O 1
ATOM 840 N N . PHE A 1 108 ? 7.875 -4.848 -28.437 1.00 91.75 108 PHE A N 1
ATOM 841 C CA . PHE A 1 108 ? 8.938 -3.849 -28.365 1.00 91.75 108 PHE A CA 1
ATOM 842 C C . PHE A 1 108 ? 9.969 -4.086 -29.490 1.00 91.75 108 PHE A C 1
ATOM 844 O O . PHE A 1 108 ? 10.421 -5.220 -29.677 1.00 91.75 108 PHE A O 1
ATOM 851 N N . PRO A 1 109 ? 10.353 -3.044 -30.244 1.00 93.00 109 PRO A N 1
ATOM 852 C CA . PRO A 1 109 ? 11.239 -3.185 -31.390 1.00 93.00 109 PRO A CA 1
ATOM 853 C C . PRO A 1 109 ? 12.650 -3.563 -30.939 1.00 93.00 109 PRO A C 1
ATOM 855 O O . PRO A 1 109 ? 13.161 -3.033 -29.957 1.00 93.00 109 PRO A O 1
ATOM 858 N N . SER A 1 110 ? 13.306 -4.455 -31.678 1.00 93.25 110 SER A N 1
ATOM 859 C CA . SER A 1 110 ? 14.676 -4.881 -31.372 1.00 93.25 110 SER A CA 1
ATOM 860 C C . SER A 1 110 ? 15.744 -3.938 -31.927 1.00 93.25 110 SER A C 1
ATOM 862 O O . SER A 1 110 ? 16.898 -4.047 -31.527 1.00 93.25 110 SER A O 1
ATOM 864 N N . THR A 1 111 ? 15.385 -3.025 -32.840 1.00 94.88 111 THR A N 1
ATOM 865 C CA . THR A 1 111 ? 16.311 -2.072 -33.475 1.00 94.88 111 THR A CA 1
ATOM 866 C C . THR A 1 111 ? 15.725 -0.665 -33.582 1.00 94.88 111 THR A C 1
ATOM 868 O O . THR A 1 111 ? 14.507 -0.474 -33.506 1.00 94.88 111 THR A O 1
ATOM 871 N N . VAL A 1 112 ? 16.592 0.328 -33.804 1.00 91.81 112 VAL A N 1
ATOM 872 C CA . VAL A 1 112 ? 16.203 1.737 -34.009 1.00 91.81 112 VAL A CA 1
ATOM 873 C C . VAL A 1 112 ? 15.239 1.905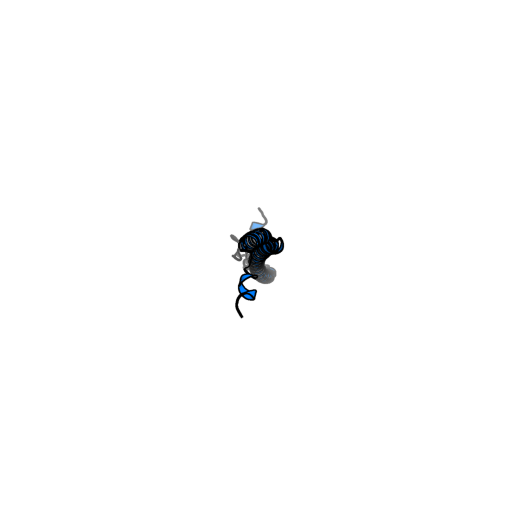 -35.195 1.00 91.81 112 VAL A C 1
ATOM 875 O O . VAL A 1 112 ? 14.251 2.634 -35.085 1.00 91.81 112 VAL A O 1
ATOM 878 N N . ASP A 1 113 ? 15.456 1.196 -36.305 1.00 92.56 113 ASP A N 1
ATOM 879 C CA . ASP A 1 113 ? 14.534 1.216 -37.450 1.00 92.56 113 ASP A CA 1
ATOM 880 C C . ASP A 1 113 ? 13.160 0.647 -37.082 1.00 92.56 113 ASP A C 1
ATOM 882 O O . ASP A 1 113 ? 12.131 1.200 -37.476 1.00 92.56 113 ASP A O 1
ATOM 886 N N . GLY A 1 114 ? 13.125 -0.401 -36.252 1.00 88.38 114 GLY A N 1
ATOM 887 C CA . GLY A 1 114 ? 11.880 -0.955 -35.724 1.00 88.38 114 GLY A CA 1
ATOM 888 C C . GLY A 1 114 ? 11.060 0.079 -34.945 1.00 88.38 114 GLY A C 1
ATOM 889 O O . GLY A 1 114 ? 9.840 0.128 -35.091 1.00 88.38 114 GLY A O 1
ATOM 890 N N . VAL A 1 115 ? 11.706 0.975 -34.188 1.00 85.38 115 VAL A N 1
ATOM 891 C CA . VAL A 1 115 ? 11.015 2.078 -33.487 1.00 85.38 115 VAL A CA 1
ATOM 892 C C . VAL A 1 115 ? 10.322 3.016 -34.473 1.00 85.38 115 VAL A C 1
ATOM 894 O O . VAL A 1 115 ? 9.175 3.399 -34.254 1.00 85.38 115 VAL A O 1
ATOM 897 N N . SER A 1 116 ? 10.984 3.350 -35.581 1.00 81.62 116 SER A N 1
ATOM 898 C CA . SER A 1 116 ? 10.452 4.278 -36.591 1.00 81.62 116 SER A CA 1
ATOM 899 C C . SER A 1 116 ? 9.182 3.746 -37.271 1.00 81.62 116 SER A C 1
ATOM 901 O O . SER A 1 116 ? 8.316 4.521 -37.690 1.00 81.62 116 SER A O 1
ATOM 903 N N . THR A 1 117 ? 9.036 2.418 -37.339 1.00 78.62 117 THR A N 1
ATOM 904 C CA . THR A 1 117 ? 7.828 1.770 -37.874 1.00 78.62 117 THR A CA 1
ATOM 905 C C . THR A 1 117 ? 6.630 1.834 -36.925 1.00 78.62 117 THR A C 1
ATOM 907 O O . THR A 1 117 ? 5.504 1.892 -37.404 1.00 78.62 117 THR A O 1
ATOM 910 N N . LEU A 1 118 ? 6.850 1.927 -35.607 1.00 74.31 118 LEU A N 1
ATOM 911 C CA . LEU A 1 118 ? 5.774 2.067 -34.612 1.00 74.31 118 LEU A CA 1
ATOM 912 C C . LEU A 1 118 ? 5.188 3.478 -34.546 1.00 74.31 118 LEU A C 1
ATOM 914 O O . LEU A 1 118 ? 4.044 3.654 -34.150 1.00 74.31 118 LEU A O 1
ATOM 918 N N . THR A 1 119 ? 5.968 4.495 -34.909 1.00 62.06 119 THR A N 1
ATOM 919 C CA . THR A 1 119 ? 5.513 5.894 -34.934 1.00 62.06 119 THR A CA 1
ATOM 920 C C . THR A 1 119 ? 4.735 6.270 -36.198 1.00 62.06 119 THR A C 1
ATOM 922 O O . THR A 1 119 ? 4.320 7.419 -36.323 1.00 62.06 119 THR A O 1
ATOM 925 N N . SER A 1 120 ? 4.588 5.341 -37.149 1.00 53.59 120 SER A N 1
ATOM 926 C CA . SER A 1 120 ? 3.990 5.589 -38.470 1.00 53.59 120 SER A CA 1
ATOM 927 C 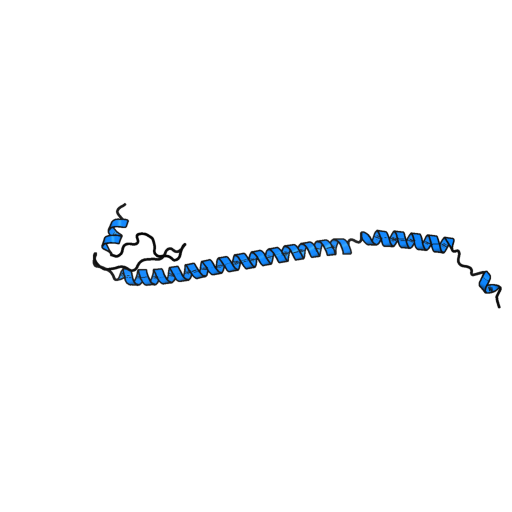C . SER A 1 120 ? 2.558 5.042 -38.631 1.00 53.59 120 SER A C 1
ATOM 929 O O . SER A 1 120 ? 2.023 5.112 -39.738 1.00 53.59 120 SER A O 1
ATOM 931 N N . GLU A 1 121 ? 1.938 4.537 -37.558 1.00 43.44 121 GLU A N 1
ATOM 932 C CA . GLU A 1 121 ? 0.496 4.223 -37.459 1.00 43.44 121 GLU A CA 1
ATOM 933 C C . GLU A 1 121 ? -0.230 5.232 -36.555 1.00 43.44 121 GLU A C 1
ATOM 935 O O . GLU A 1 121 ? -1.397 5.564 -36.870 1.00 43.44 121 GLU A O 1
#